Protein AF-A0A943DXP6-F1 (afdb_monomer_lite)

Secondary structure (DSSP, 8-state):
------S-GGGTGGGGSPPB--SS-TTT---SSEEEEESS-TTS---EETTEEPPPPEEEEES-TT--B-TTSPBPHHHHHHTTSEEEEEEEGGGS-S--TTT-PPTTSSSEEEEEEE-SS---HHHHHT-S--EEPP----

pLDDT: mean 90.75, std 11.83, range [48.31, 98.62]

Sequence (142 aa):
MARVTTLPAILVPLMDAPSIRLERCAVCGRYHPLNQHHMVRRGAGKLYRAGIEVKKPTITLCGFGNNLRDADGRYYCHGLAHANMLHFRWVPEETVPGNFGNYGRMAGGIGGHLEYLLLDEPASYADALGMDGWRPLRRWRG

Structure (mmCIF, N/CA/C/O backbone):
data_AF-A0A943DXP6-F1
#
_entry.id   AF-A0A943DXP6-F1
#
loop_
_atom_site.group_PDB
_atom_site.id
_atom_site.type_symbol
_atom_site.label_atom_id
_atom_site.label_alt_id
_atom_site.label_comp_id
_atom_site.label_asym_id
_atom_site.label_entity_id
_atom_site.label_seq_id
_atom_site.pdbx_PDB_ins_code
_atom_site.Cartn_x
_atom_site.Cartn_y
_atom_site.Cartn_z
_atom_site.occupancy
_atom_site.B_iso_or_equiv
_atom_site.auth_seq_id
_atom_site.auth_comp_id
_atom_site.auth_asym_id
_atom_site.auth_atom_id
_atom_site.pdbx_PDB_model_num
ATOM 1 N N . MET A 1 1 ? -4.431 15.455 26.499 1.00 58.91 1 MET A N 1
ATOM 2 C CA . MET A 1 1 ? -5.178 15.493 25.221 1.00 58.91 1 MET A CA 1
ATOM 3 C C . MET A 1 1 ? -5.817 14.134 24.997 1.00 58.91 1 MET A C 1
ATOM 5 O O . MET A 1 1 ? -5.136 13.133 25.195 1.00 58.91 1 MET A O 1
ATOM 9 N N . ALA A 1 2 ? -7.106 14.086 24.653 1.00 66.75 2 ALA A N 1
ATOM 10 C CA . ALA A 1 2 ? -7.780 12.826 24.346 1.00 66.75 2 ALA A CA 1
ATOM 11 C C . ALA A 1 2 ? -7.108 12.148 23.139 1.00 66.75 2 ALA A C 1
ATOM 13 O O . ALA A 1 2 ? -6.693 12.817 22.192 1.00 66.75 2 ALA A O 1
ATOM 14 N N . ARG A 1 3 ? -6.965 10.821 23.184 1.00 83.88 3 ARG A N 1
ATOM 15 C CA . ARG A 1 3 ? -6.438 10.025 22.070 1.00 83.88 3 ARG A CA 1
ATOM 16 C C . ARG A 1 3 ? -7.540 9.883 21.017 1.00 83.88 3 ARG A C 1
ATOM 18 O O . ARG A 1 3 ? -8.378 8.995 21.121 1.00 83.88 3 ARG A O 1
ATOM 25 N N . VAL A 1 4 ? -7.578 10.814 20.065 1.00 88.19 4 VAL A N 1
ATOM 26 C CA . VAL A 1 4 ? -8.631 10.907 19.041 1.00 88.19 4 VAL A CA 1
ATOM 27 C C . VAL A 1 4 ? -8.170 10.242 17.744 1.00 88.19 4 VAL A C 1
ATOM 29 O O . VAL A 1 4 ? -7.092 10.544 17.229 1.00 88.19 4 VAL A O 1
ATOM 32 N N . THR A 1 5 ? -8.999 9.346 17.205 1.00 93.75 5 THR A N 1
ATOM 33 C CA . THR A 1 5 ? -8.826 8.797 15.854 1.00 93.75 5 THR A CA 1
ATOM 34 C C . THR A 1 5 ? -9.161 9.876 14.827 1.00 93.75 5 THR A C 1
ATOM 36 O O . THR A 1 5 ? -10.267 10.405 14.817 1.00 93.75 5 THR A O 1
ATOM 39 N N . THR A 1 6 ? -8.198 10.193 13.963 1.00 96.19 6 THR A N 1
ATOM 40 C CA . THR A 1 6 ? -8.324 11.167 12.864 1.00 96.19 6 THR A CA 1
ATOM 41 C C . THR A 1 6 ? -8.137 10.535 11.486 1.00 96.19 6 THR A C 1
ATOM 43 O O . THR A 1 6 ? -8.215 11.226 10.475 1.00 96.19 6 THR A O 1
ATOM 46 N N . LEU A 1 7 ? -7.852 9.231 11.433 1.00 97.50 7 LEU A N 1
ATOM 47 C CA . LEU A 1 7 ? -7.727 8.486 10.187 1.00 97.50 7 LEU A CA 1
ATOM 48 C C . LEU A 1 7 ? -9.088 8.447 9.457 1.00 97.50 7 LEU A C 1
ATOM 50 O O . LEU A 1 7 ? -10.072 8.025 10.068 1.00 97.50 7 LEU A O 1
ATOM 54 N N . PRO A 1 8 ? -9.157 8.824 8.166 1.00 97.19 8 PRO A N 1
ATOM 55 C CA . PRO A 1 8 ? -10.357 8.660 7.354 1.00 97.19 8 PRO A CA 1
ATOM 56 C C . PRO A 1 8 ? -10.871 7.219 7.368 1.00 97.19 8 PRO A C 1
ATOM 58 O O . PRO A 1 8 ? -10.092 6.282 7.191 1.00 97.19 8 PRO A O 1
ATOM 61 N N . ALA A 1 9 ? -12.188 7.048 7.515 1.00 96.75 9 ALA A N 1
ATOM 62 C CA . ALA A 1 9 ? -12.828 5.735 7.631 1.00 96.75 9 ALA A CA 1
ATOM 63 C C . ALA A 1 9 ? -12.472 4.785 6.472 1.00 96.75 9 ALA A C 1
ATOM 65 O O . ALA A 1 9 ? -12.223 3.606 6.700 1.00 96.75 9 ALA A O 1
ATOM 66 N N . ILE A 1 10 ? -12.342 5.314 5.250 1.00 96.94 10 ILE A N 1
ATOM 67 C CA . ILE A 1 10 ? -11.972 4.546 4.050 1.00 96.94 10 ILE A CA 1
ATOM 68 C C . ILE A 1 10 ? -10.598 3.860 4.155 1.00 96.94 10 ILE A C 1
ATOM 70 O O . ILE A 1 10 ? -10.355 2.856 3.497 1.00 96.94 10 ILE A O 1
ATOM 74 N N . LEU A 1 11 ? -9.693 4.375 4.996 1.00 97.19 11 LEU A N 1
ATOM 75 C CA . LEU A 1 11 ? -8.351 3.822 5.204 1.00 97.19 11 LEU A CA 1
ATOM 76 C C . LEU A 1 11 ? -8.285 2.842 6.380 1.00 97.19 11 LEU A C 1
ATOM 78 O O . LEU A 1 11 ? -7.264 2.177 6.551 1.00 97.19 11 LEU A O 1
ATOM 82 N N . VAL A 1 12 ? -9.336 2.762 7.204 1.00 96.31 12 VAL A N 1
ATOM 83 C CA . VAL A 1 12 ? -9.359 1.908 8.398 1.00 96.31 12 VAL A CA 1
ATOM 84 C C . VAL A 1 12 ? -9.177 0.428 8.051 1.00 96.31 12 VAL A C 1
ATOM 86 O O . VAL A 1 12 ? -8.330 -0.178 8.703 1.00 96.31 12 VAL A O 1
ATOM 89 N N . PRO A 1 13 ? -9.840 -0.151 7.024 1.00 95.38 13 PRO A N 1
ATOM 90 C CA . PRO A 1 13 ? -9.629 -1.560 6.684 1.00 95.38 13 PRO A CA 1
ATOM 91 C C . PRO A 1 13 ? -8.163 -1.875 6.379 1.00 95.38 13 PRO A C 1
ATOM 93 O O . PRO A 1 13 ? -7.619 -2.872 6.838 1.00 95.38 13 PRO A O 1
ATOM 96 N N . LEU A 1 14 ? -7.462 -0.984 5.672 1.00 96.12 14 LEU A N 1
ATOM 97 C CA . LEU A 1 14 ? -6.055 -1.196 5.327 1.00 96.12 14 LEU A CA 1
ATOM 98 C C . LEU A 1 14 ? -5.120 -1.191 6.553 1.00 96.12 14 LEU A C 1
ATOM 100 O O . LEU A 1 14 ? -4.013 -1.716 6.471 1.00 96.12 14 LEU A O 1
ATOM 104 N N . MET A 1 15 ? -5.551 -0.644 7.696 1.00 97.00 15 MET A N 1
ATOM 105 C CA . MET A 1 15 ? -4.802 -0.711 8.960 1.00 97.00 15 MET A CA 1
ATOM 106 C C . MET A 1 15 ? -4.831 -2.097 9.616 1.00 97.00 15 MET A C 1
ATOM 108 O O . MET A 1 15 ? -4.053 -2.327 10.540 1.00 97.00 15 MET A O 1
ATOM 112 N N . ASP A 1 16 ? -5.699 -3.004 9.159 1.00 94.75 16 ASP A N 1
ATOM 113 C CA . ASP A 1 16 ? -5.770 -4.390 9.639 1.00 94.75 16 ASP A CA 1
ATOM 114 C C . ASP A 1 16 ? -4.760 -5.321 8.973 1.00 94.75 16 ASP A C 1
ATOM 116 O O . ASP A 1 16 ? -4.532 -6.439 9.448 1.00 94.75 16 ASP A O 1
ATOM 120 N N . ALA A 1 17 ? -4.109 -4.842 7.913 1.00 94.50 17 ALA A N 1
ATOM 121 C CA . ALA A 1 17 ? -3.013 -5.546 7.280 1.00 94.50 17 ALA A CA 1
ATOM 122 C C . ALA A 1 17 ? -1.786 -5.629 8.209 1.00 94.50 17 ALA A C 1
ATOM 124 O O . ALA A 1 17 ? -1.456 -4.660 8.901 1.00 94.50 17 ALA A O 1
ATOM 125 N N . PRO A 1 18 ? -1.036 -6.746 8.188 1.00 93.69 18 PRO A N 1
ATOM 126 C CA . PRO A 1 18 ? 0.259 -6.802 8.847 1.00 93.69 18 PRO A CA 1
ATOM 127 C C . PRO A 1 18 ? 1.270 -5.899 8.134 1.00 93.69 18 PRO A C 1
ATOM 129 O O . PRO A 1 18 ? 1.144 -5.587 6.948 1.00 93.69 18 PRO A O 1
ATOM 132 N N . SER A 1 19 ? 2.350 -5.549 8.837 1.00 95.75 19 SER A N 1
ATOM 133 C CA . SER A 1 19 ? 3.547 -5.062 8.146 1.00 95.75 19 SER A CA 1
ATOM 134 C C . SER A 1 19 ? 4.297 -6.239 7.522 1.00 95.75 19 SER A C 1
ATOM 136 O O . SER A 1 19 ? 4.581 -7.226 8.196 1.00 95.75 19 SER A O 1
ATOM 138 N N . ILE A 1 20 ? 4.646 -6.123 6.246 1.00 93.94 20 ILE A N 1
ATOM 139 C CA . ILE A 1 20 ? 5.282 -7.162 5.439 1.00 93.94 20 ILE A CA 1
ATOM 140 C C . ILE A 1 20 ? 6.743 -6.784 5.198 1.00 93.94 20 ILE A C 1
ATOM 142 O O . ILE A 1 20 ? 7.053 -5.804 4.516 1.00 93.94 20 ILE A O 1
ATOM 146 N N . ARG A 1 21 ? 7.654 -7.604 5.727 1.00 94.94 21 ARG A N 1
ATOM 147 C CA . ARG A 1 21 ? 9.095 -7.508 5.480 1.00 94.94 21 ARG A CA 1
ATOM 148 C C . ARG A 1 21 ? 9.570 -8.750 4.747 1.00 94.94 21 ARG A C 1
ATOM 150 O O . ARG A 1 21 ? 9.374 -9.861 5.219 1.00 94.94 21 ARG A O 1
ATOM 157 N N . LEU A 1 22 ? 10.180 -8.528 3.594 1.00 93.69 22 LEU A N 1
ATOM 158 C CA . LEU A 1 22 ? 10.716 -9.543 2.695 1.00 93.69 22 LEU A CA 1
ATOM 159 C C . LEU A 1 22 ? 12.077 -9.086 2.163 1.00 93.69 22 LEU A C 1
ATOM 161 O O . LEU A 1 22 ?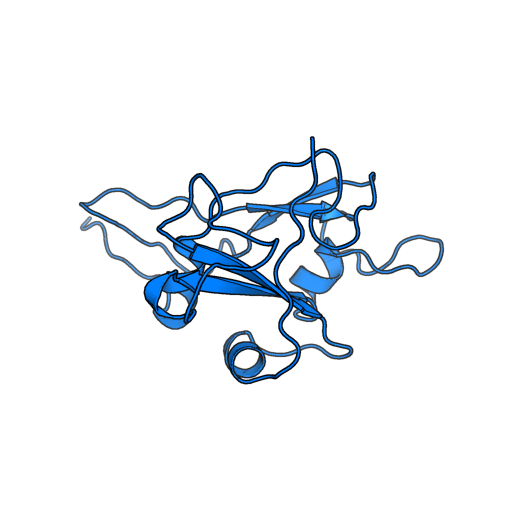 12.333 -7.884 2.083 1.00 93.69 22 LEU A O 1
ATOM 165 N N . GLU A 1 23 ? 12.889 -10.039 1.714 1.00 95.62 23 GLU A N 1
ATOM 166 C CA . GLU A 1 23 ? 14.166 -9.813 1.010 1.00 95.62 23 GLU A CA 1
ATOM 167 C C . GLU A 1 23 ? 13.982 -9.540 -0.494 1.00 95.62 23 GLU A C 1
ATOM 169 O O . GLU A 1 23 ? 14.926 -9.553 -1.278 1.00 95.62 23 GLU A O 1
ATOM 174 N N . ARG A 1 24 ? 12.736 -9.313 -0.919 1.00 95.50 24 ARG A N 1
ATOM 175 C CA . ARG A 1 24 ? 12.353 -8.964 -2.288 1.00 95.50 24 ARG A CA 1
ATOM 176 C C . A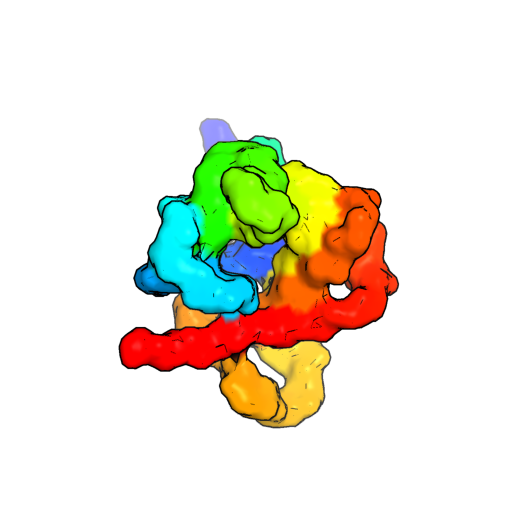RG A 1 24 ? 11.068 -8.152 -2.295 1.00 95.50 24 ARG A C 1
ATOM 178 O O . ARG A 1 24 ? 10.335 -8.117 -1.308 1.00 95.50 24 ARG A O 1
ATOM 185 N N . CYS A 1 25 ? 10.772 -7.505 -3.415 1.00 97.19 25 CYS A N 1
ATOM 186 C CA . CYS A 1 25 ? 9.538 -6.757 -3.583 1.00 97.19 25 CYS A CA 1
ATOM 187 C C . CYS A 1 25 ? 8.325 -7.680 -3.455 1.00 97.19 25 CYS A C 1
ATOM 189 O O . CYS A 1 25 ? 8.195 -8.654 -4.194 1.00 97.19 25 CYS A O 1
ATOM 191 N N . ALA A 1 26 ? 7.400 -7.314 -2.570 1.00 95.81 26 ALA A N 1
ATOM 192 C CA . ALA A 1 26 ? 6.185 -8.076 -2.326 1.00 95.81 26 ALA A CA 1
ATOM 193 C C . ALA A 1 26 ? 5.249 -8.158 -3.549 1.00 95.81 26 ALA A C 1
ATOM 195 O O . ALA A 1 26 ? 4.417 -9.058 -3.622 1.00 95.81 26 ALA A O 1
ATOM 196 N N . VAL A 1 27 ? 5.389 -7.244 -4.514 1.00 96.38 27 VAL A N 1
ATOM 197 C CA . VAL A 1 27 ? 4.545 -7.186 -5.716 1.00 96.38 27 VAL A CA 1
ATOM 198 C C . VAL A 1 27 ? 5.219 -7.882 -6.898 1.00 96.38 27 VAL A C 1
ATOM 200 O O . VAL A 1 27 ? 4.689 -8.867 -7.405 1.00 96.38 27 VAL A O 1
ATOM 203 N N . CYS A 1 28 ? 6.404 -7.424 -7.318 1.00 95.69 28 CYS A N 1
ATOM 204 C CA . CYS A 1 28 ? 7.060 -7.933 -8.530 1.00 95.69 28 CYS A CA 1
ATOM 205 C C . CYS A 1 28 ? 8.196 -8.941 -8.286 1.00 95.69 28 CYS A C 1
ATOM 207 O O . CYS A 1 28 ? 8.729 -9.489 -9.244 1.00 95.69 28 CYS A O 1
ATOM 209 N N . GLY A 1 29 ? 8.605 -9.179 -7.035 1.00 95.12 29 GLY A N 1
ATOM 210 C CA . GLY A 1 29 ? 9.663 -10.141 -6.700 1.00 95.12 29 GLY A CA 1
ATOM 211 C C . GLY A 1 29 ? 11.104 -9.663 -6.926 1.00 95.12 29 GLY A C 1
ATOM 212 O O . GLY A 1 29 ? 12.032 -10.415 -6.648 1.00 95.12 29 GLY A O 1
ATOM 213 N N . ARG A 1 30 ? 11.330 -8.424 -7.383 1.00 95.56 30 ARG A N 1
ATOM 214 C CA . ARG A 1 30 ? 12.682 -7.858 -7.562 1.00 95.56 30 ARG A CA 1
ATOM 215 C C . ARG A 1 30 ? 13.445 -7.769 -6.232 1.00 95.56 30 ARG A C 1
ATOM 217 O O . ARG A 1 30 ? 12.870 -7.312 -5.250 1.00 95.56 30 ARG A O 1
ATOM 224 N N . TYR A 1 31 ? 14.732 -8.120 -6.224 1.00 95.44 31 TYR A N 1
ATOM 225 C CA . TYR A 1 31 ? 15.576 -8.174 -5.015 1.00 95.44 31 TYR A CA 1
ATOM 226 C C . TYR A 1 31 ? 16.190 -6.842 -4.576 1.00 95.44 31 TYR A C 1
ATOM 228 O O . TYR A 1 31 ? 16.517 -6.680 -3.410 1.00 95.44 31 TYR A O 1
ATOM 236 N N . HIS A 1 32 ? 16.364 -5.879 -5.481 1.00 94.88 32 HIS A N 1
ATOM 237 C CA . HIS A 1 32 ? 16.966 -4.586 -5.148 1.00 94.88 32 HIS A CA 1
ATOM 238 C C . HIS A 1 32 ? 16.654 -3.506 -6.196 1.00 94.88 32 HIS A C 1
ATOM 240 O O . HIS A 1 32 ? 16.373 -3.845 -7.358 1.00 94.88 32 HIS A O 1
ATOM 246 N N . PRO A 1 33 ? 16.760 -2.221 -5.820 1.00 97.06 33 PRO A N 1
ATOM 247 C CA . PRO A 1 33 ? 16.802 -1.718 -4.437 1.00 97.06 33 PRO A CA 1
ATOM 248 C C . PRO A 1 33 ? 15.468 -1.974 -3.718 1.00 97.06 33 PRO A C 1
ATOM 250 O O . PRO A 1 33 ? 14.438 -2.031 -4.383 1.00 97.06 33 PRO A O 1
ATOM 253 N N . LEU A 1 34 ? 15.475 -2.137 -2.389 1.00 98.00 34 LEU A N 1
ATOM 254 C CA . LEU A 1 34 ? 14.275 -2.379 -1.572 1.00 98.00 34 LEU A CA 1
ATOM 255 C C . LEU A 1 34 ? 14.079 -1.288 -0.524 1.00 98.00 34 LEU A C 1
ATOM 257 O O . LEU A 1 34 ? 15.043 -0.796 0.060 1.00 98.00 34 LEU A O 1
ATOM 261 N N . ASN A 1 35 ? 12.824 -0.957 -0.231 1.00 97.94 35 ASN A N 1
ATOM 262 C CA . ASN A 1 35 ? 12.476 -0.034 0.844 1.00 97.94 35 ASN A CA 1
ATOM 263 C C . ASN A 1 35 ? 11.107 -0.390 1.459 1.00 97.94 35 ASN A C 1
ATOM 265 O O . ASN A 1 35 ? 10.288 -1.072 0.838 1.00 97.94 35 ASN A O 1
ATOM 269 N N . GLN A 1 36 ? 10.866 0.054 2.694 1.00 97.69 36 GLN A N 1
ATOM 270 C CA . GLN A 1 36 ? 9.591 -0.113 3.391 1.00 97.69 36 GLN A CA 1
ATOM 271 C C . GLN A 1 36 ? 8.634 1.023 3.026 1.00 97.69 36 GLN A C 1
ATOM 273 O O . GLN A 1 36 ? 8.797 2.164 3.464 1.00 97.69 36 GLN A O 1
ATOM 278 N N . HIS A 1 37 ? 7.595 0.693 2.268 1.00 98.00 37 HIS A N 1
ATOM 279 C CA . HIS A 1 37 ? 6.547 1.634 1.900 1.00 98.00 37 HIS A CA 1
ATOM 280 C C . HIS A 1 37 ? 5.406 1.606 2.920 1.00 98.00 37 HIS A C 1
ATOM 282 O O . HIS A 1 37 ? 4.998 0.533 3.350 1.00 98.00 37 HIS A O 1
ATOM 288 N N . HIS A 1 38 ? 4.868 2.766 3.301 1.00 97.94 38 HIS A N 1
ATOM 289 C CA . HIS A 1 38 ? 3.680 2.830 4.158 1.00 97.94 38 HIS A CA 1
ATOM 290 C C . HIS A 1 38 ? 2.423 2.705 3.296 1.00 97.94 38 HIS A C 1
ATOM 292 O O . HIS A 1 38 ? 2.122 3.635 2.555 1.00 97.94 38 HIS A O 1
ATOM 298 N N . MET A 1 39 ? 1.678 1.603 3.428 1.00 97.38 39 MET A N 1
ATOM 299 C CA . MET A 1 39 ? 0.456 1.378 2.635 1.00 97.38 39 MET A CA 1
ATOM 300 C C . MET A 1 39 ? -0.614 2.437 2.933 1.00 97.38 39 MET A C 1
ATOM 302 O O . MET A 1 39 ? -1.286 2.930 2.033 1.00 97.38 39 MET A O 1
ATOM 306 N N . VAL A 1 40 ? -0.711 2.857 4.197 1.00 97.19 40 VAL A N 1
ATOM 307 C CA . VAL A 1 40 ? -1.447 4.058 4.605 1.00 97.19 40 VAL A CA 1
ATOM 308 C C . VAL A 1 40 ? -0.453 5.208 4.741 1.00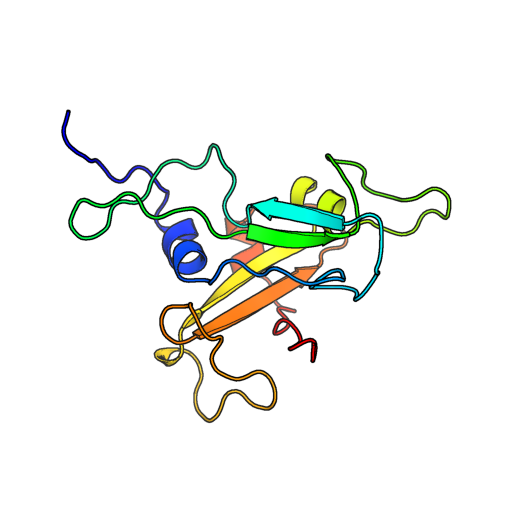 97.19 40 VAL A C 1
ATOM 310 O O . VAL A 1 40 ? 0.459 5.147 5.569 1.00 97.19 40 VAL A O 1
ATOM 313 N N . ARG A 1 41 ? -0.628 6.286 3.964 1.00 93.75 41 ARG A N 1
ATOM 314 C CA . ARG A 1 41 ? 0.296 7.438 3.959 1.00 93.75 41 ARG A CA 1
ATOM 315 C C . ARG A 1 41 ? 0.544 7.966 5.378 1.00 93.75 41 ARG A C 1
ATOM 317 O O . ARG A 1 41 ? -0.390 8.129 6.170 1.00 93.75 41 ARG A O 1
ATOM 324 N N . ARG A 1 42 ? 1.799 8.317 5.697 1.00 91.81 42 ARG A N 1
ATOM 325 C CA . ARG A 1 42 ? 2.192 8.820 7.034 1.00 91.81 42 ARG A CA 1
ATOM 326 C C . ARG A 1 42 ? 1.339 10.006 7.498 1.00 91.81 42 ARG A C 1
ATOM 328 O O . ARG A 1 42 ? 0.920 10.012 8.651 1.00 91.81 42 ARG A O 1
ATOM 335 N N . GLY A 1 43 ? 1.002 10.926 6.593 1.00 93.00 43 GLY A N 1
ATOM 336 C CA . GLY A 1 43 ? 0.181 12.110 6.876 1.00 93.00 43 GLY A CA 1
ATOM 337 C C . GLY A 1 43 ? -1.334 11.884 6.965 1.00 93.00 43 GLY A C 1
ATOM 338 O O . GLY A 1 43 ? -2.045 12.814 7.310 1.00 93.00 43 GLY A O 1
ATOM 339 N N . ALA A 1 44 ? -1.854 10.679 6.701 1.00 93.94 44 ALA A N 1
ATOM 340 C CA . ALA A 1 44 ? -3.301 10.427 6.609 1.00 93.94 44 ALA A CA 1
ATOM 341 C C . ALA A 1 44 ? -4.080 10.464 7.948 1.00 93.94 44 ALA A C 1
ATOM 343 O O . ALA A 1 44 ? -5.196 9.976 8.008 1.00 93.94 44 ALA A O 1
ATOM 344 N N . GLY A 1 45 ? -3.503 10.975 9.039 1.00 95.69 45 GLY A N 1
ATOM 345 C CA . GLY A 1 45 ? -4.107 10.920 10.379 1.00 95.69 45 GLY A CA 1
ATOM 346 C C . GLY A 1 45 ? -3.724 9.670 11.180 1.00 95.69 45 GLY A C 1
ATOM 347 O O . GLY A 1 45 ? -2.847 8.904 10.769 1.00 95.69 45 GLY A O 1
ATOM 348 N N . LYS A 1 46 ? -4.339 9.492 12.353 1.00 96.75 46 LYS A N 1
ATOM 349 C CA . LYS A 1 46 ? -4.003 8.456 13.347 1.00 96.75 46 LYS A CA 1
ATOM 350 C C . LYS A 1 46 ? -5.207 7.583 13.690 1.00 96.75 46 LYS A C 1
ATOM 352 O O . LYS A 1 46 ? -6.332 8.073 13.706 1.00 96.75 46 LYS A O 1
ATOM 357 N N . LEU A 1 47 ? -4.960 6.317 14.017 1.00 96.69 47 LEU A N 1
ATOM 358 C CA . LEU A 1 47 ? -5.965 5.374 14.510 1.00 96.69 47 LEU A CA 1
ATOM 359 C C . LEU A 1 47 ? -5.594 4.932 15.926 1.00 96.69 47 LEU A C 1
ATOM 361 O O . LEU A 1 47 ? -4.456 4.528 16.155 1.00 96.69 47 LEU A O 1
ATOM 365 N N . TYR A 1 48 ? -6.551 4.975 16.852 1.00 95.50 48 TYR A N 1
ATOM 366 C CA . TYR A 1 48 ? -6.406 4.431 18.202 1.00 95.50 48 TYR A CA 1
ATOM 367 C C . TYR A 1 48 ? -7.379 3.263 18.421 1.00 95.50 48 TYR A C 1
ATOM 369 O O . TYR A 1 48 ? -8.551 3.360 18.064 1.00 95.50 48 TYR A O 1
ATOM 377 N N . ARG A 1 49 ? -6.912 2.171 19.040 1.00 92.88 49 ARG A N 1
ATOM 378 C CA . ARG A 1 49 ? -7.724 1.008 19.454 1.00 92.88 49 ARG A CA 1
ATOM 379 C C . ARG A 1 49 ? -7.464 0.701 20.918 1.00 92.88 49 ARG A C 1
ATOM 381 O O . ARG A 1 49 ? -6.306 0.602 21.309 1.00 92.88 49 ARG A O 1
ATOM 388 N N . ALA A 1 50 ? -8.519 0.605 21.731 1.00 91.00 50 ALA A N 1
ATOM 389 C CA . ALA A 1 50 ? -8.401 0.495 23.193 1.00 91.00 50 ALA A CA 1
ATOM 390 C C . ALA A 1 50 ? -7.436 1.549 23.789 1.00 91.00 50 ALA A C 1
ATOM 392 O O . ALA A 1 50 ? -6.631 1.279 24.675 1.00 91.00 50 ALA A O 1
ATOM 393 N N . GLY A 1 51 ? -7.459 2.760 23.223 1.00 90.94 51 GLY A N 1
ATOM 394 C CA . GLY A 1 51 ? -6.555 3.844 23.589 1.00 90.94 51 GLY A CA 1
ATOM 395 C C . GLY A 1 51 ? -5.119 3.716 23.067 1.00 90.94 51 GLY A C 1
ATOM 396 O O . GLY A 1 51 ? -4.350 4.635 23.290 1.00 90.94 51 GLY A O 1
ATOM 397 N N . ILE A 1 52 ? -4.703 2.666 22.364 1.00 92.94 52 ILE A N 1
ATOM 398 C CA . ILE A 1 52 ? -3.329 2.513 21.849 1.00 92.94 52 ILE A CA 1
ATOM 399 C C . ILE A 1 52 ? -3.259 2.972 20.388 1.00 92.94 52 ILE A C 1
ATOM 401 O O . ILE A 1 52 ? -4.114 2.595 19.590 1.00 92.94 52 ILE A O 1
ATOM 405 N N . GLU A 1 53 ? -2.257 3.788 20.030 1.00 95.12 53 GLU A N 1
ATOM 406 C CA . GLU A 1 53 ? -2.036 4.193 18.632 1.00 95.12 53 GLU A CA 1
ATOM 407 C C . GLU A 1 53 ? -1.632 2.969 17.801 1.00 95.12 53 GLU A C 1
ATOM 409 O O . GLU A 1 53 ? -0.641 2.298 18.100 1.00 95.12 53 GLU A O 1
ATOM 414 N N . VAL A 1 54 ? -2.394 2.681 16.750 1.00 95.25 54 VAL A N 1
ATOM 415 C CA . VAL A 1 54 ? -2.113 1.585 15.823 1.00 95.25 54 VAL A CA 1
ATOM 416 C C . VAL A 1 54 ? -1.054 2.051 14.829 1.00 95.25 54 VAL A C 1
ATOM 418 O O . VAL A 1 54 ? -1.243 3.039 14.114 1.00 95.25 54 VAL A O 1
ATOM 421 N N . LYS A 1 55 ? 0.073 1.336 14.764 1.00 96.25 55 LYS A N 1
ATOM 422 C CA . LYS A 1 55 ? 1.134 1.627 13.793 1.00 96.25 55 LYS A CA 1
ATOM 423 C C . LYS A 1 55 ? 0.639 1.335 12.377 1.00 96.25 55 LYS A C 1
ATOM 425 O O . LYS A 1 55 ? 0.074 0.277 12.122 1.00 96.25 55 LYS A O 1
ATOM 430 N N . LYS A 1 56 ? 0.887 2.265 11.454 1.00 97.44 56 LYS A N 1
ATOM 431 C CA . LYS A 1 56 ? 0.541 2.102 10.036 1.00 97.44 56 LYS A CA 1
ATOM 432 C C . LYS A 1 56 ? 1.353 0.960 9.429 1.00 97.44 56 LYS A C 1
ATOM 434 O O . LYS A 1 56 ? 2.574 0.954 9.615 1.00 97.44 56 LYS A O 1
ATOM 439 N N . PRO A 1 57 ? 0.718 0.030 8.702 1.00 97.06 57 PRO A N 1
ATOM 440 C CA . PRO A 1 57 ? 1.433 -1.115 8.182 1.00 97.06 57 PRO A CA 1
ATOM 441 C C . PRO A 1 57 ? 2.332 -0.728 7.005 1.00 97.06 57 PRO A C 1
ATOM 443 O O . PRO A 1 57 ? 1.999 0.141 6.187 1.00 97.06 57 PRO A O 1
ATOM 446 N N . THR A 1 58 ? 3.496 -1.373 6.936 1.00 98.19 58 THR A N 1
ATOM 447 C CA . THR A 1 58 ? 4.464 -1.189 5.850 1.00 98.19 58 THR A CA 1
ATOM 448 C C . THR A 1 58 ? 4.611 -2.437 4.993 1.00 98.19 58 THR A C 1
ATOM 450 O O . THR A 1 58 ? 4.292 -3.533 5.433 1.00 98.19 58 THR A O 1
ATOM 453 N N . ILE A 1 59 ? 5.107 -2.288 3.769 1.00 97.81 59 ILE A N 1
ATOM 454 C CA . ILE A 1 59 ? 5.359 -3.394 2.842 1.00 97.81 59 ILE A CA 1
ATOM 455 C C . ILE A 1 59 ? 6.702 -3.198 2.131 1.00 97.81 59 ILE A C 1
ATOM 457 O O . ILE A 1 59 ? 7.022 -2.085 1.705 1.00 97.81 59 ILE A O 1
ATOM 461 N N . THR A 1 60 ? 7.501 -4.263 1.992 1.00 97.88 60 THR A N 1
ATOM 462 C CA . THR A 1 60 ? 8.722 -4.227 1.167 1.00 97.88 60 THR A CA 1
ATOM 463 C C . THR A 1 60 ? 8.358 -4.047 -0.309 1.00 97.88 60 THR A C 1
ATOM 465 O O . THR A 1 60 ? 7.784 -4.950 -0.921 1.00 97.88 60 THR A O 1
ATOM 468 N N . LEU A 1 61 ? 8.787 -2.942 -0.922 1.00 98.38 61 LEU A N 1
ATOM 469 C CA . LEU A 1 61 ? 8.684 -2.707 -2.366 1.00 98.38 61 LEU A CA 1
ATOM 470 C C . LEU A 1 61 ? 10.056 -2.438 -2.986 1.00 98.38 61 LEU A C 1
ATOM 472 O O . LEU A 1 61 ? 10.969 -1.982 -2.298 1.00 98.38 61 LEU A O 1
ATOM 476 N N . CYS A 1 62 ? 10.195 -2.713 -4.288 1.00 98.31 62 CYS A N 1
ATOM 477 C CA . CYS A 1 62 ? 11.385 -2.304 -5.025 1.00 98.31 62 CYS A CA 1
ATOM 478 C C . CYS A 1 62 ? 11.357 -0.807 -5.344 1.00 98.31 62 CYS A C 1
ATOM 480 O O . CYS A 1 62 ? 10.291 -0.237 -5.585 1.00 98.31 62 CYS A O 1
ATOM 482 N N . GLY A 1 63 ? 12.537 -0.196 -5.386 1.00 97.75 63 GLY A N 1
ATOM 483 C CA . GLY A 1 63 ? 12.716 1.241 -5.559 1.00 97.75 63 GLY A CA 1
ATOM 484 C C . GLY A 1 63 ? 12.957 1.983 -4.250 1.00 97.75 63 GLY A C 1
ATOM 485 O O . GLY A 1 63 ? 12.908 1.425 -3.153 1.00 97.75 63 GLY A O 1
ATOM 486 N N . PHE A 1 64 ? 13.229 3.274 -4.382 1.00 95.19 64 PHE A N 1
ATOM 487 C CA . PHE A 1 64 ? 13.562 4.170 -3.282 1.00 95.19 64 PHE A CA 1
ATOM 488 C C . PHE A 1 64 ? 13.052 5.578 -3.582 1.00 95.19 64 PHE A C 1
ATOM 490 O O . PHE A 1 64 ? 13.035 6.013 -4.737 1.00 95.19 64 PHE A O 1
ATOM 497 N N . GLY A 1 65 ? 12.645 6.285 -2.527 1.00 92.69 65 GLY A N 1
ATOM 498 C CA . GLY A 1 65 ? 11.975 7.574 -2.668 1.00 92.69 65 GLY A CA 1
ATOM 499 C C . GLY A 1 65 ? 10.743 7.467 -3.568 1.00 92.69 65 GLY A C 1
ATOM 500 O O . GLY A 1 65 ? 10.005 6.486 -3.521 1.00 92.69 65 GLY A O 1
ATOM 501 N N . ASN A 1 66 ? 10.558 8.474 -4.413 1.00 94.56 66 ASN A N 1
ATOM 502 C CA . ASN A 1 66 ? 9.493 8.556 -5.409 1.00 94.56 66 ASN A CA 1
ATOM 503 C C . ASN A 1 66 ? 9.966 8.205 -6.833 1.00 94.56 66 ASN A C 1
ATOM 505 O O . ASN A 1 66 ? 9.257 8.507 -7.790 1.00 94.56 66 ASN A O 1
ATOM 509 N N . ASN A 1 67 ? 11.143 7.586 -6.996 1.00 97.25 67 ASN A N 1
ATOM 510 C CA . ASN A 1 67 ? 11.653 7.241 -8.323 1.00 97.25 67 ASN A CA 1
ATOM 511 C C . ASN A 1 67 ? 10.717 6.243 -9.004 1.00 97.25 67 ASN A C 1
ATOM 513 O O . ASN A 1 67 ? 10.515 5.137 -8.502 1.00 97.25 67 ASN A O 1
ATOM 517 N N . LEU A 1 68 ? 10.152 6.637 -10.144 1.00 97.69 68 LEU A N 1
ATOM 518 C CA . LEU A 1 68 ? 9.154 5.833 -10.842 1.00 97.69 68 LEU A CA 1
ATOM 519 C C . LEU A 1 68 ? 9.781 4.678 -11.630 1.00 97.69 68 LEU A C 1
ATOM 521 O O . LEU A 1 68 ? 9.187 3.604 -11.697 1.00 97.69 68 LEU A O 1
ATOM 525 N N . ARG A 1 69 ? 10.975 4.875 -12.197 1.00 97.38 69 ARG A N 1
ATOM 526 C CA . ARG A 1 69 ? 11.666 3.899 -13.050 1.00 97.38 69 ARG A CA 1
ATOM 527 C C . ARG A 1 69 ? 13.134 3.740 -12.661 1.00 97.38 69 ARG A C 1
ATOM 529 O O . ARG A 1 69 ? 13.718 4.637 -12.053 1.00 97.38 69 ARG A O 1
ATOM 536 N N . ASP A 1 70 ? 13.710 2.595 -13.007 1.00 95.94 70 ASP A N 1
ATOM 537 C CA . ASP A 1 70 ? 15.157 2.381 -13.002 1.00 95.94 70 ASP A CA 1
ATOM 538 C C . ASP A 1 70 ? 15.820 2.878 -14.300 1.00 95.94 70 ASP A C 1
ATOM 540 O O . ASP A 1 70 ? 15.157 3.428 -15.181 1.00 95.94 70 ASP A O 1
ATOM 544 N N . ALA A 1 71 ? 17.140 2.688 -14.407 1.00 95.19 71 ALA A N 1
ATOM 545 C CA . ALA A 1 71 ? 17.925 3.089 -15.575 1.00 95.19 71 ALA A CA 1
ATOM 546 C C . ALA A 1 71 ? 17.524 2.352 -16.869 1.00 95.19 71 ALA A C 1
ATOM 548 O O . ALA A 1 71 ? 17.695 2.902 -17.952 1.00 95.19 71 ALA A O 1
ATOM 549 N N . ASP A 1 72 ? 16.938 1.156 -16.754 1.00 95.19 72 ASP A N 1
ATOM 550 C CA . ASP A 1 72 ? 16.451 0.350 -17.879 1.00 95.19 72 ASP A CA 1
ATOM 551 C C . ASP A 1 72 ? 14.986 0.677 -18.233 1.00 95.19 72 ASP A C 1
ATOM 553 O O . ASP A 1 72 ? 14.345 -0.025 -19.017 1.00 95.19 72 ASP A O 1
ATOM 557 N N . GLY A 1 73 ? 14.408 1.713 -17.615 1.00 95.88 73 GLY A N 1
ATOM 558 C CA . GLY A 1 73 ? 13.027 2.136 -17.830 1.00 95.88 73 GLY A CA 1
ATOM 559 C C . GLY A 1 73 ? 11.976 1.251 -17.151 1.00 95.88 73 GLY A C 1
ATOM 560 O O . GLY A 1 73 ? 10.776 1.480 -17.334 1.00 95.88 73 GLY A O 1
ATOM 561 N N . ARG A 1 74 ? 12.367 0.266 -16.336 1.00 96.31 74 ARG A N 1
ATOM 562 C CA . ARG A 1 74 ? 11.430 -0.611 -15.619 1.00 96.31 74 ARG A CA 1
ATOM 563 C C . ARG A 1 74 ? 10.868 0.104 -14.404 1.00 96.31 74 ARG A C 1
ATOM 565 O O . ARG A 1 74 ? 11.602 0.743 -13.654 1.00 96.31 74 ARG A O 1
ATOM 572 N N . TYR A 1 75 ? 9.571 -0.051 -14.163 1.00 97.94 75 TYR A N 1
ATOM 573 C CA . TYR A 1 75 ? 8.931 0.579 -13.016 1.00 97.94 75 TYR A CA 1
ATOM 574 C C . TYR A 1 75 ? 9.436 0.040 -11.673 1.00 97.94 75 TYR A C 1
ATOM 576 O O . TYR A 1 75 ? 9.619 -1.165 -11.475 1.00 97.94 75 TYR A O 1
ATOM 584 N N . TYR A 1 76 ? 9.567 0.948 -10.712 1.00 98.44 76 TYR A N 1
ATOM 585 C CA . TYR A 1 76 ? 9.672 0.623 -9.301 1.00 98.44 76 TYR A CA 1
ATOM 586 C C . TYR A 1 76 ? 8.282 0.582 -8.670 1.00 98.44 76 TYR A C 1
ATOM 588 O O . TYR A 1 76 ? 7.543 1.564 -8.722 1.00 98.44 76 TYR A O 1
ATOM 596 N N . CYS A 1 77 ? 7.937 -0.519 -7.996 1.00 98.50 77 CYS A N 1
ATOM 597 C CA . CYS A 1 77 ? 6.660 -0.629 -7.283 1.00 98.50 77 CYS A CA 1
ATOM 598 C C . CYS A 1 77 ? 6.514 0.440 -6.191 1.00 98.50 77 CYS A C 1
ATOM 600 O O . CYS A 1 77 ? 5.414 0.925 -5.956 1.00 98.50 77 CYS A O 1
ATOM 602 N N . HIS A 1 78 ? 7.611 0.849 -5.548 1.00 98.56 78 HIS A N 1
ATOM 603 C CA . HIS A 1 78 ? 7.584 1.952 -4.590 1.00 98.56 78 HIS A CA 1
ATOM 604 C C . HIS A 1 78 ? 7.196 3.276 -5.267 1.00 98.56 78 HIS A C 1
ATOM 606 O O . HIS A 1 78 ? 6.310 3.980 -4.785 1.00 98.56 78 HIS A O 1
ATOM 612 N N . GLY A 1 79 ? 7.809 3.587 -6.413 1.00 98.25 79 GLY A N 1
ATOM 613 C CA . GLY A 1 79 ? 7.471 4.769 -7.205 1.00 98.25 79 GLY A CA 1
ATOM 614 C C . GLY A 1 79 ? 6.018 4.754 -7.677 1.00 98.25 79 GLY A C 1
ATOM 615 O O . GLY A 1 79 ? 5.320 5.746 -7.505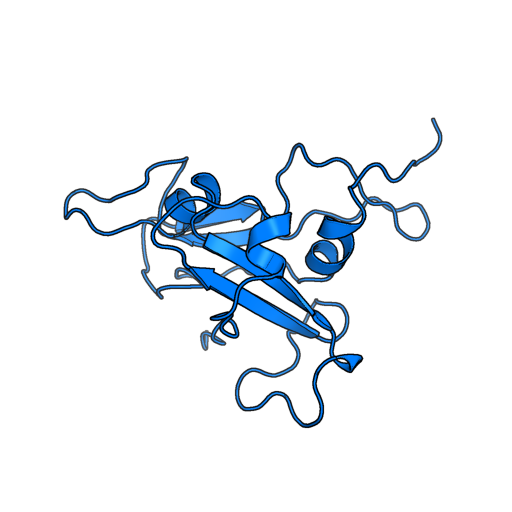 1.00 98.25 79 GLY A O 1
ATOM 616 N N . LEU A 1 80 ? 5.533 3.607 -8.166 1.00 98.62 80 LEU A N 1
ATOM 617 C CA . LEU A 1 80 ? 4.131 3.420 -8.553 1.00 98.62 80 LEU A CA 1
ATOM 618 C C . LEU A 1 80 ? 3.166 3.685 -7.388 1.00 98.62 80 LEU A C 1
ATOM 620 O O . LEU A 1 80 ? 2.153 4.354 -7.573 1.00 98.62 80 LEU A O 1
ATOM 624 N N . ALA A 1 81 ? 3.487 3.227 -6.174 1.00 98.19 81 ALA A N 1
ATOM 625 C CA . ALA A 1 81 ? 2.652 3.487 -5.000 1.00 98.19 81 ALA A CA 1
ATOM 626 C C . ALA A 1 81 ? 2.627 4.981 -4.628 1.00 98.19 81 ALA A C 1
ATOM 628 O O . ALA A 1 81 ? 1.581 5.527 -4.280 1.00 98.19 81 ALA A O 1
ATOM 629 N N . HIS A 1 82 ? 3.762 5.678 -4.755 1.00 97.69 82 HIS A N 1
ATOM 630 C CA . HIS A 1 82 ? 3.812 7.134 -4.581 1.00 97.69 82 HIS A CA 1
ATOM 631 C C . HIS A 1 82 ? 3.050 7.898 -5.669 1.00 97.6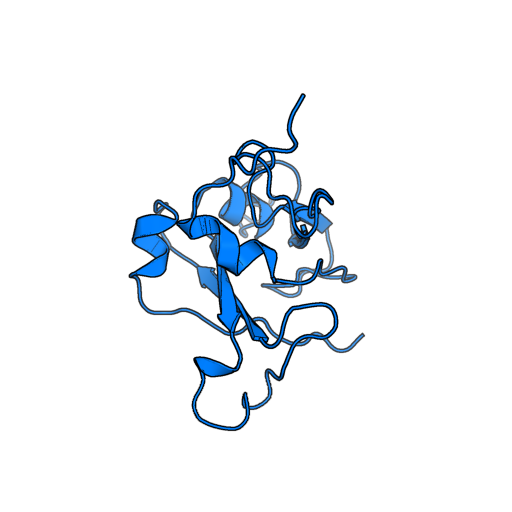9 82 HIS A C 1
ATOM 633 O O . HIS A 1 82 ? 2.425 8.913 -5.361 1.00 97.69 82 HIS A O 1
ATOM 639 N N . ALA A 1 83 ? 3.080 7.401 -6.905 1.00 98.06 83 ALA A N 1
ATOM 640 C CA . ALA A 1 83 ? 2.396 7.975 -8.058 1.00 98.06 83 ALA A CA 1
ATOM 641 C C . ALA A 1 83 ? 0.889 7.673 -8.095 1.00 98.06 83 ALA A C 1
ATOM 643 O O . ALA A 1 83 ? 0.226 8.091 -9.033 1.00 98.06 83 ALA A O 1
ATOM 644 N N . ASN A 1 84 ? 0.340 6.969 -7.095 1.00 98.12 84 ASN A N 1
ATOM 645 C CA . ASN A 1 84 ? -1.037 6.466 -7.101 1.00 98.12 84 ASN A CA 1
ATOM 646 C C . ASN A 1 84 ? -1.372 5.578 -8.313 1.00 98.12 84 ASN A C 1
ATOM 648 O O . ASN A 1 84 ? -2.478 5.613 -8.836 1.00 98.12 84 ASN A O 1
ATOM 652 N N . MET A 1 85 ? -0.397 4.795 -8.763 1.00 98.62 85 MET A N 1
ATOM 653 C CA . MET A 1 85 ? -0.561 3.788 -9.813 1.00 98.62 85 MET A CA 1
ATOM 654 C C . MET A 1 85 ? -0.499 2.365 -9.245 1.00 98.62 85 MET A C 1
ATOM 656 O O . MET A 1 85 ? -0.736 1.394 -9.952 1.00 98.62 85 MET A O 1
ATOM 660 N N . LEU A 1 86 ? -0.157 2.218 -7.963 1.00 98.62 86 LEU A N 1
ATOM 661 C CA . LEU A 1 86 ? -0.213 0.962 -7.224 1.00 98.62 86 LEU A CA 1
ATOM 662 C C . LEU A 1 86 ? -0.969 1.189 -5.916 1.00 98.62 86 LEU A C 1
ATOM 664 O O . LEU A 1 86 ? -0.529 1.964 -5.065 1.00 98.62 86 LEU A O 1
ATOM 668 N N . HIS A 1 87 ? -2.081 0.483 -5.746 1.00 98.62 87 HIS A N 1
ATOM 669 C CA . HIS A 1 87 ? -2.938 0.566 -4.566 1.00 98.62 87 HIS A CA 1
ATOM 670 C C . HIS A 1 87 ? -2.968 -0.757 -3.808 1.00 98.62 87 HIS A C 1
ATOM 672 O O . HIS A 1 87 ? -2.732 -1.816 -4.385 1.00 98.62 87 HIS A O 1
ATOM 678 N N . PHE A 1 88 ? -3.293 -0.686 -2.516 1.00 98.25 88 PHE A N 1
ATOM 679 C CA . PHE A 1 88 ? -3.458 -1.846 -1.642 1.00 98.25 88 PHE A CA 1
ATOM 680 C C . PHE A 1 88 ? -4.817 -1.805 -0.945 1.00 98.25 88 PHE A C 1
ATOM 682 O O . PHE A 1 88 ? -5.265 -0.738 -0.522 1.00 98.25 88 PHE A O 1
ATOM 689 N N . ARG A 1 89 ? -5.449 -2.962 -0.763 1.00 96.62 89 ARG A N 1
ATOM 690 C CA . ARG A 1 89 ? -6.629 -3.102 0.097 1.00 96.62 89 ARG A CA 1
ATOM 691 C C . ARG A 1 89 ? -6.485 -4.322 0.985 1.00 96.62 89 ARG A C 1
ATOM 693 O O . ARG A 1 89 ? -5.874 -5.317 0.596 1.00 96.62 89 ARG A O 1
ATOM 700 N N . TRP A 1 90 ? -7.039 -4.217 2.183 1.00 94.81 90 TRP A N 1
ATOM 701 C CA . TRP A 1 90 ? -7.236 -5.367 3.047 1.00 94.81 90 TRP A CA 1
ATOM 702 C C . TRP A 1 90 ? -8.610 -5.952 2.757 1.00 94.81 90 TRP A C 1
ATOM 704 O O . TRP A 1 90 ? -9.590 -5.209 2.700 1.00 94.81 90 TRP A O 1
ATOM 714 N N . VAL A 1 91 ? -8.659 -7.262 2.558 1.00 91.50 91 VAL A N 1
ATOM 715 C CA . VAL A 1 91 ? -9.892 -8.014 2.349 1.00 91.50 91 VAL A CA 1
ATOM 716 C C . VAL A 1 91 ? -10.102 -8.888 3.585 1.00 91.50 91 VAL A C 1
ATOM 718 O O . VAL A 1 91 ? -9.319 -9.821 3.797 1.00 91.50 91 VAL A O 1
ATOM 721 N N . PRO A 1 92 ? -11.095 -8.565 4.434 1.00 87.81 92 PRO A N 1
ATOM 722 C CA . PRO A 1 92 ? -11.412 -9.368 5.608 1.00 87.81 92 PRO A CA 1
ATOM 723 C C . PRO A 1 92 ? -11.926 -10.762 5.231 1.00 87.81 92 PRO A C 1
ATOM 725 O O . PRO A 1 92 ? -12.567 -10.947 4.198 1.00 87.81 92 PRO A O 1
ATOM 728 N N . GLU A 1 93 ? -11.672 -11.744 6.084 1.00 79.88 93 GLU A N 1
ATOM 729 C CA . GLU A 1 93 ? -12.046 -13.151 5.924 1.00 79.88 93 GLU A CA 1
ATOM 730 C C . GLU A 1 93 ? -13.542 -13.333 5.698 1.00 79.88 93 GLU A C 1
ATOM 732 O O . GLU A 1 93 ? -13.950 -14.072 4.807 1.00 79.88 93 GLU A O 1
ATOM 737 N N . GLU A 1 94 ? -14.359 -12.584 6.434 1.00 77.75 94 GLU A N 1
ATOM 738 C CA . GLU A 1 94 ? -15.813 -12.609 6.325 1.00 77.75 94 GLU A CA 1
ATOM 739 C C . GLU A 1 94 ? -16.340 -12.166 4.951 1.00 77.75 94 GLU A C 1
ATOM 741 O O . GLU A 1 94 ? -17.487 -12.454 4.614 1.00 77.75 94 GLU A O 1
ATOM 746 N N . THR A 1 95 ? -15.519 -11.482 4.145 1.00 75.56 95 THR A N 1
ATOM 747 C CA . THR A 1 95 ? -15.910 -10.983 2.817 1.00 75.56 95 THR A CA 1
ATOM 748 C C . THR A 1 95 ? -15.618 -11.963 1.680 1.00 75.56 95 THR A C 1
ATOM 750 O O . THR A 1 95 ? -16.049 -11.724 0.552 1.00 75.56 95 THR A O 1
ATOM 753 N N . VAL A 1 96 ? -14.923 -13.074 1.952 1.00 66.50 96 VAL A N 1
ATOM 754 C CA . VAL A 1 96 ? -14.538 -14.067 0.939 1.00 66.50 96 VAL A CA 1
ATOM 755 C C . VAL A 1 96 ? -15.293 -15.375 1.188 1.00 66.50 96 VAL A C 1
ATOM 757 O O . VAL A 1 96 ? -14.991 -16.082 2.149 1.00 66.50 96 VAL A O 1
ATOM 760 N N . PRO A 1 97 ? -16.255 -15.761 0.330 1.00 55.88 97 PRO A N 1
ATOM 761 C CA . PRO A 1 97 ? -16.912 -17.055 0.456 1.00 55.88 97 PRO A CA 1
ATOM 762 C C . PRO A 1 97 ? -15.924 -18.193 0.139 1.00 55.88 97 PRO A C 1
ATOM 764 O O . PRO A 1 97 ? -15.450 -18.311 -0.991 1.00 55.88 97 PRO A O 1
ATOM 767 N N . GLY A 1 98 ? -15.633 -19.056 1.118 1.00 62.72 98 GLY A N 1
ATOM 768 C CA . GLY A 1 98 ? -14.817 -20.266 0.943 1.00 62.72 98 GLY A CA 1
ATOM 769 C C . GLY A 1 98 ? -13.383 -20.172 1.480 1.00 62.72 98 GLY A C 1
ATOM 770 O O . GLY A 1 98 ? -13.022 -19.268 2.223 1.00 62.72 98 GLY A O 1
ATOM 771 N N . ASN A 1 99 ? -12.551 -21.158 1.129 1.00 53.62 99 ASN A N 1
ATOM 772 C CA . ASN A 1 99 ? -11.130 -21.174 1.486 1.00 53.62 99 ASN A CA 1
ATOM 773 C C . ASN A 1 99 ? -10.387 -20.247 0.506 1.00 53.62 99 ASN A C 1
ATOM 775 O O . ASN A 1 99 ? -10.587 -20.387 -0.697 1.00 53.62 99 ASN A O 1
ATOM 779 N N . PHE A 1 100 ? -9.546 -19.332 0.997 1.00 57.66 100 PHE A N 1
ATOM 780 C CA . PHE A 1 100 ? -8.796 -18.269 0.287 1.00 57.66 100 PHE A CA 1
ATOM 781 C C . PHE A 1 100 ? -7.865 -18.704 -0.884 1.00 57.66 100 PHE A C 1
ATOM 783 O O . PHE A 1 100 ? -6.844 -18.061 -1.161 1.00 57.66 100 PHE A O 1
ATOM 790 N N . GLY A 1 101 ? -8.126 -19.833 -1.543 1.00 59.50 101 GLY A N 1
ATOM 791 C CA . GLY A 1 101 ? -7.249 -20.470 -2.515 1.00 59.50 101 GLY A CA 1
ATOM 792 C C . GLY A 1 101 ? -5.841 -20.683 -1.952 1.00 59.50 101 GLY A C 1
ATOM 793 O O . GLY A 1 101 ? -5.650 -20.943 -0.766 1.00 59.50 101 GLY A O 1
ATOM 794 N N . ASN A 1 102 ? -4.830 -20.494 -2.802 1.00 55.22 102 ASN A N 1
ATOM 795 C CA . ASN A 1 102 ? -3.416 -20.538 -2.406 1.00 55.22 102 ASN A CA 1
ATOM 796 C C . ASN A 1 102 ? -2.934 -19.269 -1.668 1.00 55.22 102 ASN A C 1
ATOM 798 O O . ASN A 1 102 ? -1.746 -19.158 -1.353 1.00 55.2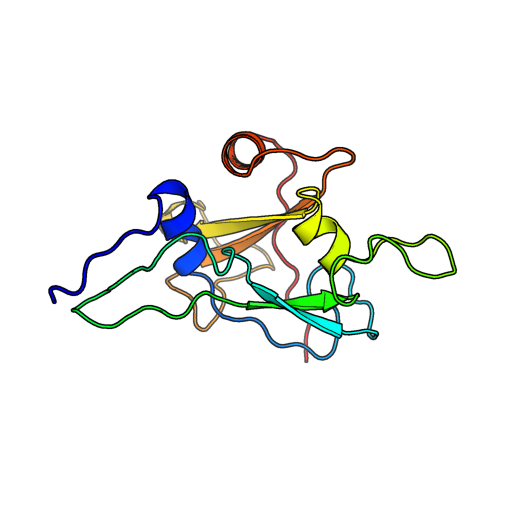2 102 ASN A O 1
ATOM 802 N N . TYR A 1 103 ? -3.811 -18.289 -1.425 1.00 62.53 103 TYR A N 1
ATOM 803 C CA . TYR A 1 103 ? -3.423 -16.971 -0.916 1.00 62.53 103 TYR A CA 1
ATOM 804 C C . TYR A 1 103 ? -3.539 -16.865 0.601 1.00 62.53 103 TYR A C 1
ATOM 806 O O . TYR A 1 103 ? -2.677 -16.222 1.194 1.00 62.53 103 TYR A O 1
ATOM 814 N N . GLY A 1 104 ? -4.495 -17.579 1.214 1.00 65.19 104 GLY A N 1
ATOM 815 C CA . GLY A 1 104 ? -4.625 -17.829 2.658 1.00 65.19 104 GLY A CA 1
ATOM 816 C C . GLY A 1 104 ? -4.701 -16.587 3.567 1.00 65.19 104 GLY A C 1
ATOM 817 O O . GLY A 1 104 ? -4.109 -15.545 3.295 1.00 65.19 104 GLY A O 1
ATOM 818 N N . ARG A 1 105 ? -5.252 -16.740 4.772 1.00 75.56 105 ARG A N 1
ATOM 819 C CA . ARG A 1 105 ? -5.177 -15.716 5.833 1.00 75.56 105 ARG A CA 1
ATOM 820 C C . ARG A 1 105 ? -3.738 -15.297 6.165 1.00 75.56 105 ARG A C 1
ATOM 822 O O . ARG A 1 105 ? -2.926 -16.138 6.564 1.00 75.56 105 ARG A O 1
ATOM 829 N N . MET A 1 106 ? -3.407 -14.013 6.039 1.00 81.50 106 MET A N 1
ATOM 830 C CA . MET A 1 106 ? -2.075 -13.502 6.376 1.00 81.50 106 MET A CA 1
ATOM 831 C C . MET A 1 106 ? -1.871 -13.434 7.893 1.00 81.50 106 MET A C 1
ATOM 833 O O . MET A 1 106 ? -2.641 -12.802 8.618 1.00 81.50 106 MET A O 1
ATOM 837 N N . ALA A 1 107 ? -0.803 -14.075 8.376 1.00 79.25 107 ALA A N 1
ATOM 838 C CA . ALA A 1 107 ? -0.418 -14.024 9.782 1.00 79.25 107 ALA A CA 1
ATOM 839 C C . ALA A 1 107 ? -0.040 -12.592 10.198 1.00 79.25 107 ALA A C 1
ATOM 841 O O . ALA A 1 107 ? 0.595 -11.860 9.439 1.00 79.25 107 ALA A O 1
ATOM 842 N N . GLY A 1 108 ? -0.432 -12.200 11.412 1.00 75.25 108 GLY A N 1
ATOM 843 C CA . GLY A 1 108 ? -0.177 -10.863 11.959 1.00 75.25 108 GLY A CA 1
ATOM 844 C C . GLY A 1 108 ? -1.170 -9.775 11.530 1.00 75.25 108 GLY A C 1
ATOM 845 O O . GLY A 1 108 ? -1.053 -8.657 12.021 1.00 75.25 108 GLY A O 1
ATOM 846 N N . GLY A 1 109 ? -2.125 -10.080 10.645 1.00 75.25 109 GLY A N 1
ATOM 847 C CA . GLY A 1 109 ? -3.268 -9.214 10.337 1.00 75.25 109 GLY A CA 1
ATOM 848 C C . GLY A 1 109 ? -4.544 -9.632 11.070 1.00 75.25 109 GLY A C 1
ATOM 849 O O . GLY A 1 109 ? -4.614 -10.720 11.657 1.00 75.25 109 GLY A O 1
ATOM 850 N N . ILE A 1 110 ? -5.581 -8.795 11.004 1.00 83.31 110 ILE A N 1
ATOM 851 C CA . ILE A 1 110 ? -6.908 -9.128 11.547 1.00 83.31 110 ILE A CA 1
ATOM 852 C C . ILE A 1 110 ? -7.701 -9.890 10.486 1.00 83.31 110 ILE A C 1
ATOM 854 O O . ILE A 1 110 ? -8.367 -9.281 9.659 1.00 83.31 110 ILE A O 1
ATOM 858 N N . GLY A 1 111 ? -7.552 -11.221 10.499 1.00 82.00 111 GLY A N 1
ATOM 859 C CA . GLY A 1 111 ? -8.416 -12.170 9.779 1.00 82.00 111 GLY A CA 1
ATOM 860 C C . GLY A 1 111 ? -8.686 -11.792 8.326 1.00 82.00 111 GLY A C 1
ATOM 861 O O . GLY A 1 111 ? -9.788 -11.374 8.021 1.00 82.00 111 GLY A O 1
ATOM 862 N N . GLY A 1 112 ? -7.694 -11.886 7.437 1.00 88.50 112 GLY A N 1
ATOM 863 C CA . GLY A 1 112 ? -7.863 -11.492 6.035 1.00 88.50 112 GLY A CA 1
ATOM 864 C C . GLY A 1 112 ? -6.589 -11.629 5.206 1.00 88.50 112 GLY A C 1
ATOM 865 O O . GLY A 1 112 ? -5.606 -12.244 5.647 1.00 88.50 112 GLY A O 1
ATOM 866 N N . HIS A 1 113 ? -6.593 -11.044 4.010 1.00 90.00 113 HIS A N 1
ATOM 867 C CA . HIS A 1 113 ? -5.430 -10.975 3.123 1.00 90.00 113 HIS A CA 1
ATOM 868 C C . HIS A 1 113 ? -5.287 -9.607 2.455 1.00 90.00 113 HIS A C 1
ATOM 870 O O . HIS A 1 113 ? -6.218 -8.808 2.383 1.00 90.00 113 HIS A O 1
ATOM 876 N N . LEU A 1 114 ? -4.076 -9.335 1.964 1.00 93.31 114 LEU A N 1
ATOM 877 C CA . LEU A 1 114 ? -3.783 -8.123 1.211 1.00 93.31 114 LEU A CA 1
ATOM 878 C C . LEU A 1 114 ? -3.973 -8.365 -0.286 1.00 93.31 114 LEU A C 1
ATOM 880 O O . LEU A 1 114 ? -3.476 -9.353 -0.833 1.00 93.31 114 LEU A O 1
ATOM 884 N N . GLU A 1 115 ? -4.607 -7.413 -0.955 1.00 94.88 115 GLU A N 1
ATOM 885 C CA . GLU A 1 115 ? -4.669 -7.334 -2.410 1.00 94.88 115 GLU A CA 1
ATOM 886 C C . GLU A 1 115 ? -4.012 -6.054 -2.908 1.00 94.88 115 GLU A C 1
ATOM 888 O O . GLU A 1 115 ? -3.890 -5.069 -2.174 1.00 94.88 115 GLU A O 1
ATOM 893 N N . TYR A 1 116 ? -3.592 -6.071 -4.168 1.00 97.44 116 TYR A N 1
ATOM 894 C CA . TYR A 1 116 ? -3.050 -4.909 -4.851 1.00 97.44 116 TYR A CA 1
ATOM 895 C C . TYR A 1 116 ? -3.711 -4.700 -6.212 1.00 97.44 116 TYR A C 1
ATOM 897 O O . TYR A 1 116 ? -4.139 -5.655 -6.863 1.00 97.44 116 TYR A O 1
ATOM 905 N N . LEU A 1 117 ? -3.752 -3.443 -6.638 1.00 98.38 117 LEU A N 1
ATOM 906 C CA . LEU A 1 117 ? -4.216 -3.015 -7.953 1.00 98.38 117 LEU A CA 1
ATOM 907 C C . LEU A 1 117 ? -3.116 -2.184 -8.610 1.00 98.38 117 LEU A C 1
ATOM 909 O O . LEU A 1 117 ? -2.585 -1.271 -7.981 1.00 98.38 117 LEU A O 1
ATOM 913 N N . LEU A 1 118 ? -2.768 -2.525 -9.849 1.00 98.31 118 LEU A N 1
ATOM 914 C CA . LEU A 1 118 ? -1.811 -1.788 -10.670 1.00 98.31 118 LEU A CA 1
ATOM 915 C C . LEU A 1 118 ? -2.576 -1.081 -11.788 1.00 98.31 118 LEU A C 1
ATOM 917 O O . LEU A 1 118 ? -3.383 -1.720 -12.459 1.00 98.31 118 LEU A O 1
ATOM 921 N N . LEU A 1 119 ? -2.300 0.204 -11.972 1.00 98.19 119 LEU A N 1
ATOM 922 C CA . LEU A 1 119 ? -2.946 1.074 -12.944 1.00 98.19 119 LEU A CA 1
ATOM 923 C C . LEU A 1 119 ? -1.913 1.645 -13.916 1.00 98.19 119 LEU A C 1
ATOM 925 O O . LEU A 1 119 ? -0.766 1.893 -13.534 1.00 98.19 119 LEU A O 1
ATOM 929 N N . ASP A 1 120 ? -2.349 1.889 -15.148 1.00 97.00 120 ASP A N 1
ATOM 930 C CA . ASP A 1 120 ? -1.539 2.575 -16.160 1.00 97.00 120 ASP A CA 1
ATOM 931 C C . ASP A 1 120 ? -1.518 4.097 -15.948 1.00 97.00 120 ASP A C 1
ATOM 933 O O . ASP A 1 120 ? -0.540 4.747 -16.307 1.00 97.00 120 ASP A O 1
ATOM 937 N N . GLU A 1 121 ? -2.542 4.646 -15.285 1.00 97.56 121 GLU A N 1
ATOM 938 C CA . GLU A 1 121 ? -2.667 6.065 -14.938 1.00 97.56 121 GLU A CA 1
ATOM 939 C C . GLU A 1 121 ? -3.002 6.252 -13.443 1.00 97.56 121 GLU A C 1
ATOM 941 O O . GLU A 1 121 ? -3.627 5.374 -12.838 1.00 97.56 121 GLU A O 1
ATOM 946 N N . PRO A 1 122 ? -2.607 7.377 -12.815 1.00 98.31 122 PRO A N 1
ATOM 947 C CA . PRO A 1 122 ? -2.905 7.649 -11.410 1.00 98.31 122 PRO A CA 1
ATOM 948 C C . PRO A 1 122 ? -4.405 7.716 -11.083 1.00 98.31 122 PRO A C 1
ATOM 950 O O . PRO A 1 122 ? -5.163 8.382 -11.785 1.00 98.31 122 PRO A O 1
ATOM 953 N N . ALA A 1 123 ? -4.816 7.149 -9.944 1.00 98.44 123 ALA A N 1
ATOM 954 C CA . ALA A 1 123 ? -6.181 7.279 -9.417 1.00 98.44 123 ALA A CA 1
ATOM 955 C C . ALA A 1 123 ? -6.207 7.676 -7.934 1.00 98.44 123 ALA A C 1
ATOM 957 O O . ALA A 1 123 ? -5.262 7.439 -7.180 1.00 98.44 123 ALA A O 1
ATOM 958 N N . SER A 1 124 ? -7.297 8.281 -7.455 1.00 97.69 124 SER A N 1
ATOM 959 C CA . SER A 1 124 ? -7.456 8.441 -6.006 1.00 97.69 124 SER A CA 1
ATOM 960 C C . SER A 1 124 ? -7.668 7.072 -5.345 1.00 97.69 124 SER A C 1
ATOM 962 O O . SER A 1 124 ? -8.103 6.116 -5.984 1.00 97.69 124 SER A O 1
ATOM 964 N N . TYR A 1 125 ? -7.385 6.953 -4.042 1.00 97.75 125 TYR A N 1
ATOM 965 C CA . TYR A 1 125 ? -7.650 5.691 -3.338 1.00 97.75 125 TYR A CA 1
ATOM 966 C C . TYR A 1 125 ? -9.141 5.327 -3.340 1.00 97.75 125 TYR A C 1
ATOM 968 O O . TYR A 1 125 ? -9.480 4.154 -3.438 1.00 97.75 125 TYR A O 1
ATOM 976 N N . ALA A 1 126 ? -10.017 6.333 -3.249 1.00 97.44 126 ALA A N 1
ATOM 977 C CA . ALA A 1 126 ? -11.458 6.124 -3.284 1.00 97.44 126 ALA A CA 1
ATOM 978 C C . ALA A 1 126 ? -11.906 5.567 -4.642 1.00 97.44 126 ALA A C 1
ATOM 980 O O . ALA A 1 126 ? -12.651 4.592 -4.669 1.00 97.44 126 ALA A O 1
ATOM 981 N N . ASP A 1 127 ? -11.387 6.119 -5.742 1.00 98.38 127 ASP A N 1
ATOM 982 C CA . ASP A 1 127 ? -11.709 5.635 -7.088 1.00 98.38 127 ASP A CA 1
ATOM 983 C C . ASP A 1 127 ? -11.158 4.222 -7.306 1.00 98.38 127 ASP A C 1
ATOM 985 O O . ASP A 1 127 ? -11.883 3.338 -7.753 1.00 98.38 127 ASP A O 1
ATOM 989 N N . ALA A 1 128 ? -9.903 3.973 -6.911 1.00 98.19 128 ALA A N 1
ATOM 990 C CA . ALA A 1 128 ? -9.253 2.671 -7.053 1.00 98.19 128 ALA A CA 1
ATOM 991 C C . ALA A 1 128 ? -10.013 1.535 -6.344 1.00 98.19 128 ALA A C 1
ATOM 993 O O . ALA A 1 128 ? -10.042 0.408 -6.835 1.00 98.19 128 ALA A O 1
ATOM 994 N N . LEU A 1 129 ? -10.652 1.807 -5.199 1.00 97.25 129 LEU A N 1
ATOM 995 C CA . LEU A 1 129 ? -11.459 0.808 -4.487 1.00 97.25 129 LEU A CA 1
ATOM 996 C C . LEU A 1 129 ? -12.675 0.329 -5.291 1.00 97.25 129 LEU A C 1
ATOM 998 O O . LEU A 1 129 ? -13.095 -0.811 -5.095 1.00 97.25 129 LEU A O 1
ATOM 1002 N N . GLY A 1 130 ? -13.214 1.169 -6.180 1.00 96.88 130 GLY A N 1
ATOM 1003 C CA . GLY A 1 130 ? -14.321 0.826 -7.075 1.00 96.88 130 GLY A CA 1
ATOM 1004 C C . GLY A 1 130 ? -13.891 0.196 -8.401 1.00 96.88 130 GLY A C 1
ATOM 1005 O O . GLY A 1 130 ? -14.751 -0.165 -9.197 1.00 96.88 130 GLY A O 1
ATOM 1006 N N . MET A 1 131 ? -12.586 0.077 -8.659 1.00 98.00 131 MET A N 1
ATOM 1007 C CA . MET A 1 131 ? -12.061 -0.505 -9.895 1.00 98.00 131 MET A CA 1
ATOM 1008 C C . MET A 1 131 ? -11.936 -2.028 -9.801 1.00 98.00 131 MET A C 1
ATOM 1010 O O . MET A 1 131 ? -11.641 -2.585 -8.740 1.00 98.00 131 MET A O 1
ATOM 1014 N N . ASP A 1 132 ? -12.083 -2.690 -10.946 1.00 96.38 132 ASP A N 1
ATOM 1015 C CA . ASP A 1 132 ? -11.776 -4.109 -11.114 1.00 96.38 132 ASP A CA 1
ATOM 1016 C C . ASP A 1 132 ? -10.262 -4.367 -11.205 1.00 96.38 132 ASP A C 1
ATOM 1018 O O . ASP A 1 132 ? -9.444 -3.455 -11.304 1.00 96.38 132 ASP A O 1
ATOM 1022 N N . GLY A 1 133 ? -9.871 -5.645 -11.200 1.00 94.81 133 GLY A N 1
ATOM 1023 C CA . GLY A 1 133 ? -8.485 -6.056 -11.464 1.00 94.81 133 GLY A CA 1
ATOM 1024 C C . GLY A 1 133 ? -7.596 -6.200 -10.227 1.00 94.81 133 GLY A C 1
ATOM 1025 O O . GLY A 1 133 ? -6.393 -6.433 -10.371 1.00 94.81 133 GLY A O 1
ATOM 1026 N N . TRP A 1 134 ? -8.171 -6.115 -9.025 1.00 94.62 134 TRP A N 1
ATOM 1027 C CA . TRP A 1 134 ? -7.485 -6.430 -7.773 1.00 94.62 134 TRP A CA 1
ATOM 1028 C C . TRP A 1 134 ? -6.948 -7.860 -7.772 1.00 94.62 134 TRP A C 1
ATOM 1030 O O . TRP A 1 134 ? -7.625 -8.808 -8.173 1.00 94.62 134 TRP A O 1
ATOM 1040 N N . ARG A 1 135 ? -5.706 -8.018 -7.314 1.00 91.88 135 ARG A N 1
ATOM 1041 C CA . ARG A 1 135 ? -5.019 -9.308 -7.252 1.00 91.88 135 ARG A CA 1
ATOM 1042 C C . ARG A 1 135 ? -4.567 -9.587 -5.828 1.00 91.88 135 ARG A C 1
ATOM 1044 O O . ARG A 1 135 ? -3.962 -8.705 -5.211 1.00 91.88 135 ARG A O 1
ATOM 1051 N N . PRO A 1 136 ? -4.747 -10.812 -5.319 1.00 90.00 136 PRO A N 1
ATOM 1052 C CA . PRO A 1 136 ? -4.168 -11.191 -4.043 1.00 90.00 136 PRO A CA 1
ATOM 1053 C C . PRO A 1 136 ? -2.644 -11.095 -4.095 1.00 90.00 136 PRO A C 1
ATOM 1055 O O . PRO A 1 136 ? -1.989 -11.503 -5.064 1.00 90.00 136 PRO A O 1
ATOM 1058 N N . LEU A 1 137 ? -2.065 -10.536 -3.035 1.00 90.19 137 LEU A N 1
ATOM 1059 C CA . LEU A 1 137 ? -0.622 -10.475 -2.882 1.00 90.19 137 LEU A CA 1
ATOM 1060 C C . LEU A 1 137 ? -0.074 -11.901 -2.748 1.00 90.19 137 LEU A C 1
ATOM 1062 O O . LEU A 1 137 ? -0.556 -12.712 -1.954 1.00 90.19 137 LEU A O 1
ATOM 1066 N N . ARG A 1 138 ? 0.964 -12.215 -3.526 1.00 79.12 138 ARG A N 1
ATOM 1067 C CA . ARG A 1 138 ? 1.585 -13.541 -3.495 1.00 79.12 138 ARG A CA 1
ATOM 1068 C C . ARG A 1 138 ? 2.240 -13.795 -2.137 1.00 79.12 138 ARG A C 1
ATOM 1070 O O . ARG A 1 138 ? 2.961 -12.946 -1.615 1.00 79.12 138 ARG A O 1
ATOM 1077 N N . ARG A 1 139 ? 2.076 -15.014 -1.615 1.00 70.94 139 ARG A N 1
ATOM 1078 C CA . ARG A 1 139 ? 2.931 -15.527 -0.540 1.00 70.94 139 ARG A CA 1
ATOM 1079 C C . ARG A 1 139 ? 4.282 -15.911 -1.113 1.00 70.94 139 ARG A C 1
ATOM 1081 O O . ARG A 1 139 ? 4.450 -16.955 -1.740 1.00 70.94 139 ARG A O 1
ATOM 1088 N N . TRP A 1 140 ? 5.249 -15.047 -0.889 1.00 63.97 140 TRP A N 1
ATOM 1089 C CA . TRP A 1 140 ? 6.646 -15.333 -1.141 1.00 63.97 140 TRP A CA 1
ATOM 1090 C C . TRP A 1 140 ? 7.134 -16.319 -0.074 1.00 63.97 140 TRP A C 1
ATOM 1092 O O . TRP A 1 140 ? 7.131 -15.984 1.107 1.00 63.97 140 TRP A O 1
ATOM 1102 N N . ARG A 1 141 ? 7.505 -17.546 -0.467 1.00 58.00 141 ARG A N 1
ATOM 1103 C CA . ARG A 1 141 ? 8.201 -18.469 0.444 1.00 58.00 141 ARG A CA 1
ATOM 1104 C C . ARG A 1 141 ? 9.560 -17.855 0.794 1.00 58.00 141 ARG A C 1
ATOM 1106 O O . ARG A 1 141 ? 10.262 -17.415 -0.122 1.00 58.00 141 ARG A O 1
ATOM 1113 N N . GLY A 1 142 ? 9.832 -17.722 2.091 1.00 48.31 142 GLY A N 1
ATOM 1114 C CA . GLY A 1 142 ? 11.154 -17.369 2.609 1.00 48.31 142 GLY A CA 1
ATOM 1115 C C . GLY A 1 142 ? 12.158 -18.442 2.243 1.00 48.31 142 GLY A C 1
ATOM 1116 O O . GLY A 1 142 ? 11.744 -19.624 2.254 1.00 48.31 142 GLY A O 1
#

Radius of gyration: 15.28 Å; chains: 1; bounding box: 35×37×43 Å

Foldseek 3Di:
DQLDFQAPPLCVQQLLDAAADDCAALAPRHRDDKDWAQLPDPPRTWDADPNHTRDGHTGIWHDDDLDQADPVRHGTPNNCSVQQQKHKGWDAQVNDPDAPPQLHFDPPGHHTFMWMHGHPHHDDNVVVVVDDDIDTGDDDDD